Protein AF-M2B4J2-F1 (afdb_monomer)

Nearest PDB structures (foldseek):
  3k1s-assembly1_A  TM=3.435E-01  e=2.615E+00  Bacillus anthracis
  8x61-assembly1_D  TM=3.762E-01  e=5.518E+00  Escherichia coli K-12

Foldseek 3Di:
DDDPQLVVLLCVLLVVLVVQLVVLVVVLVVQCVVDVLSNLLSVCLSVLQSVQLSVQLVVQCVPVNGDPPDPQTSSNVRSVVSNVRSNVVSNVVSVVRSVVVVVVVVVVVVVVVVVVVVPPDPPDDD

Organism: NCBI:txid1263867

Radius of gyration: 23.05 Å; Cα contacts (8 Å, |Δi|>4): 137; chains: 1; bounding box: 58×22×73 Å

pLDDT: mean 86.44, std 10.06, range [59.66, 96.62]

Solvent-accessible surface area (backbo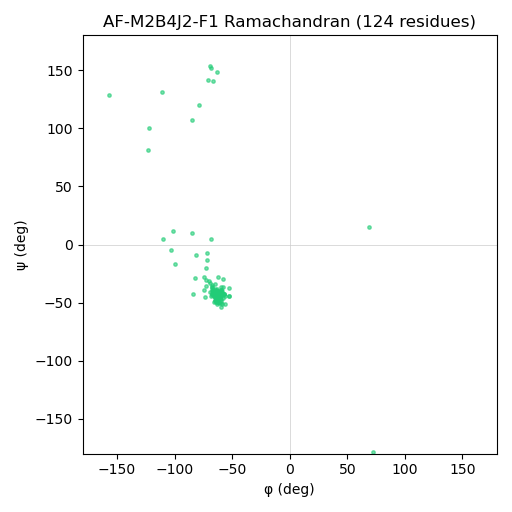ne atoms only — not comparable to full-atom values): 6493 Å² total; per-residue (Å²): 132,84,54,73,61,48,52,52,53,50,50,50,39,49,52,52,18,52,50,52,22,50,52,38,47,53,54,37,56,60,50,31,73,77,34,68,70,51,29,59,24,42,68,51,27,23,56,29,25,21,51,30,15,32,50,32,12,49,52,31,36,70,74,72,43,72,48,96,89,45,99,72,31,63,26,60,57,35,15,55,52,16,35,56,52,8,50,53,52,12,51,53,52,13,50,54,46,42,52,55,53,52,52,54,50,52,53,52,50,50,52,52,50,53,53,60,72,65,65,76,63,90,82,68,79,134

Mean predicted aligned error: 7.94 Å

Secondary structure (DSSP, 8-state):
---HHHHHHHHHHHHHHHHHHHHHHHHHHHHHHH-HHHHHHHTTHHHHHHHHHHHHHHHHHHHH---TT-SS-HHHHHHHHHHHHHHHHHHHHHHHHHHHHHHHHHHHHHHHHHHHHTS--TT---

Structure (mmCIF, N/CA/C/O backbone):
data_AF-M2B4J2-F1
#
_entry.id   AF-M2B4J2-F1
#
loop_
_atom_site.group_PDB
_atom_site.id
_atom_site.type_symbol
_atom_site.label_atom_id
_atom_site.label_alt_id
_atom_site.label_comp_id
_atom_site.label_asym_id
_atom_site.label_entity_id
_atom_site.label_seq_id
_atom_site.pdbx_PDB_ins_code
_atom_site.Cartn_x
_atom_site.Cartn_y
_atom_site.Cartn_z
_atom_site.occupancy
_atom_site.B_iso_or_equiv
_atom_site.auth_seq_id
_atom_site.auth_comp_id
_atom_site.auth_asym_id
_atom_site.auth_atom_id
_atom_site.pdbx_PDB_model_num
ATOM 1 N N . MET A 1 1 ? -2.739 -2.434 29.746 1.00 77.88 1 MET A N 1
ATOM 2 C CA . MET A 1 1 ? -3.506 -3.492 29.053 1.00 77.88 1 MET A CA 1
ATOM 3 C C . MET A 1 1 ? -4.426 -2.774 28.078 1.00 77.88 1 MET A C 1
ATOM 5 O O . MET A 1 1 ? -5.074 -1.835 28.521 1.00 77.88 1 MET A O 1
ATOM 9 N N . LEU A 1 2 ? -4.393 -3.092 26.779 1.00 84.62 2 LEU A N 1
ATOM 10 C CA . LEU A 1 2 ? -5.317 -2.473 25.815 1.00 84.62 2 LEU A CA 1
ATOM 11 C C . LEU A 1 2 ? -6.740 -2.941 26.129 1.00 84.62 2 LEU A C 1
ATOM 13 O O . LEU A 1 2 ? -6.933 -4.106 26.482 1.00 84.62 2 LEU A O 1
ATOM 17 N N . ASP A 1 3 ? -7.718 -2.047 26.029 1.00 90.56 3 ASP A N 1
ATOM 18 C CA . ASP A 1 3 ? -9.114 -2.419 26.207 1.00 90.56 3 ASP A CA 1
ATOM 19 C C . ASP A 1 3 ? -9.587 -3.319 25.042 1.00 90.56 3 ASP A C 1
ATOM 21 O O . ASP A 1 3 ? -9.069 -3.224 23.920 1.00 90.56 3 ASP A O 1
ATOM 25 N N . PRO A 1 4 ? -10.572 -4.208 25.274 1.00 91.31 4 PRO A N 1
ATOM 26 C CA . PRO A 1 4 ? -11.035 -5.153 24.257 1.00 91.31 4 PRO A CA 1
ATOM 27 C C . PRO A 1 4 ? -11.548 -4.489 22.973 1.00 91.31 4 PRO A C 1
ATOM 29 O O . PRO A 1 4 ? -11.432 -5.069 21.893 1.00 91.31 4 PRO A O 1
ATOM 32 N N . GLN A 1 5 ? -12.099 -3.275 23.071 1.00 89.62 5 GLN A N 1
ATOM 33 C CA . GLN A 1 5 ? -12.618 -2.554 21.914 1.00 89.62 5 GLN A CA 1
ATOM 34 C C . GLN A 1 5 ? -11.476 -2.020 21.042 1.00 89.62 5 GLN A C 1
ATOM 36 O O . GLN A 1 5 ? -11.503 -2.236 19.830 1.00 89.62 5 GLN A O 1
ATOM 41 N N . THR A 1 6 ? -10.442 -1.418 21.636 1.00 90.25 6 THR A N 1
ATOM 42 C CA . THR A 1 6 ? -9.226 -1.033 20.897 1.00 90.25 6 THR A CA 1
ATOM 43 C C . THR A 1 6 ? -8.584 -2.230 20.204 1.00 90.25 6 THR A C 1
ATOM 45 O O . THR A 1 6 ? -8.203 -2.121 19.041 1.00 90.25 6 THR A O 1
ATOM 48 N N . LEU A 1 7 ? -8.502 -3.391 20.866 1.00 92.00 7 LEU A N 1
ATOM 49 C CA . LEU A 1 7 ? -7.972 -4.613 20.245 1.00 92.00 7 LEU A CA 1
ATOM 50 C C . LEU A 1 7 ? -8.795 -5.044 19.024 1.00 92.00 7 LEU A C 1
ATOM 52 O O . LEU A 1 7 ? -8.224 -5.382 17.988 1.00 92.00 7 LEU A O 1
ATOM 56 N N . LYS A 1 8 ? -10.128 -4.995 19.120 1.00 91.06 8 LYS A N 1
ATOM 57 C CA . LYS A 1 8 ? -11.028 -5.340 18.014 1.00 91.06 8 LYS A CA 1
ATOM 58 C C . LYS A 1 8 ? -10.897 -4.369 16.838 1.00 91.06 8 LYS A C 1
ATOM 60 O O . LYS A 1 8 ? -10.836 -4.809 15.689 1.00 91.06 8 LYS A O 1
ATOM 65 N N . GLU A 1 9 ? -10.850 -3.065 17.098 1.00 90.50 9 GLU A N 1
ATOM 66 C CA . GLU A 1 9 ? -10.672 -2.056 16.046 1.00 90.50 9 GLU A CA 1
ATOM 67 C C . GLU A 1 9 ? -9.295 -2.166 15.387 1.00 90.50 9 GLU A C 1
ATOM 69 O O . GLU A 1 9 ? -9.206 -2.193 14.160 1.00 90.50 9 GLU A O 1
ATOM 74 N N . LEU A 1 10 ? -8.237 -2.341 16.185 1.00 93.12 10 LEU A N 1
ATOM 75 C CA . LEU A 1 10 ? -6.882 -2.593 15.700 1.00 93.12 10 LEU A CA 1
ATOM 76 C C . LEU A 1 10 ? -6.846 -3.821 14.786 1.00 93.12 10 LEU A C 1
ATOM 78 O O . LEU A 1 10 ? -6.357 -3.741 13.660 1.00 93.12 10 LEU A O 1
ATOM 82 N N . GLN A 1 11 ? -7.401 -4.947 15.242 1.00 94.69 11 GLN A N 1
ATOM 83 C CA . GLN A 1 11 ? -7.475 -6.171 14.450 1.00 94.69 11 GLN A CA 1
ATOM 84 C C . GLN A 1 11 ? -8.239 -5.940 13.142 1.00 94.69 11 GLN A C 1
ATOM 86 O O . GLN A 1 11 ? -7.798 -6.400 12.092 1.00 94.69 11 GLN A O 1
ATOM 91 N N . THR A 1 12 ? -9.343 -5.193 13.180 1.00 92.88 12 THR A N 1
ATOM 92 C CA . THR A 1 12 ? -10.154 -4.893 11.992 1.00 92.88 12 THR A CA 1
ATOM 93 C C . THR A 1 12 ? -9.373 -4.055 10.975 1.00 92.88 12 THR A C 1
ATOM 95 O O . THR A 1 12 ? -9.371 -4.381 9.788 1.00 92.88 12 THR A O 1
ATOM 98 N N . VAL A 1 13 ? -8.666 -3.009 11.419 1.00 93.69 13 VAL A N 1
ATOM 99 C CA . VAL A 1 13 ? -7.819 -2.175 10.547 1.00 93.69 13 VAL A CA 1
ATOM 100 C C . VAL A 1 13 ? -6.681 -3.001 9.948 1.00 93.69 13 VAL A C 1
ATOM 102 O O . VAL A 1 13 ? -6.452 -2.947 8.740 1.00 93.69 13 VAL A O 1
ATOM 105 N N . LEU A 1 14 ? -5.993 -3.805 10.761 1.00 95.44 14 LEU A N 1
ATOM 106 C CA . LEU A 1 14 ? -4.886 -4.636 10.290 1.00 95.44 14 LEU A CA 1
ATOM 107 C C . LEU A 1 14 ? -5.363 -5.698 9.293 1.00 95.44 14 LEU A C 1
ATOM 109 O O . LEU A 1 14 ? -4.805 -5.794 8.203 1.00 95.44 14 LEU A O 1
ATOM 113 N N . MET A 1 15 ? -6.427 -6.439 9.615 1.00 95.31 15 MET A N 1
ATOM 114 C CA . MET A 1 15 ? -7.000 -7.444 8.714 1.00 95.31 15 MET A CA 1
ATOM 115 C C . MET A 1 15 ? -7.499 -6.815 7.412 1.00 95.31 15 MET A C 1
ATOM 117 O O . MET A 1 15 ? -7.208 -7.338 6.338 1.00 95.31 15 MET A O 1
ATOM 121 N N . GLY A 1 16 ? -8.198 -5.677 7.488 1.00 93.69 16 GLY A N 1
ATOM 122 C CA . GLY A 1 16 ? -8.661 -4.944 6.309 1.00 93.69 16 GLY A CA 1
ATOM 123 C C . GLY A 1 16 ? -7.501 -4.503 5.415 1.00 93.69 16 GLY A C 1
ATOM 124 O O . GLY A 1 16 ? -7.512 -4.767 4.214 1.00 93.69 16 GLY A O 1
ATOM 125 N N . GLY A 1 17 ? -6.455 -3.920 6.004 1.00 93.50 17 GLY A N 1
ATOM 126 C CA . GLY A 1 17 ? -5.256 -3.498 5.281 1.00 93.50 17 GLY A CA 1
ATOM 127 C C . GLY A 1 17 ? -4.496 -4.664 4.649 1.00 93.50 17 GLY A C 1
ATOM 128 O O . GLY A 1 17 ? -4.119 -4.592 3.479 1.00 93.50 17 GLY A O 1
ATOM 129 N N . SER A 1 18 ? -4.318 -5.770 5.381 1.00 95.56 18 SER A N 1
ATOM 130 C CA . SER A 1 18 ? -3.696 -6.991 4.854 1.00 95.56 18 SER A CA 1
ATOM 131 C C . SER A 1 18 ? -4.508 -7.608 3.714 1.00 95.56 18 SER A C 1
ATOM 133 O O . SER A 1 18 ? -3.927 -8.043 2.720 1.00 95.56 18 SER A O 1
ATOM 135 N N . MET A 1 19 ? -5.841 -7.612 3.816 1.00 96.62 19 MET A N 1
ATOM 136 C CA . MET A 1 19 ? -6.716 -8.137 2.768 1.00 96.62 19 MET A CA 1
ATOM 137 C C . MET A 1 19 ? -6.657 -7.273 1.505 1.00 96.62 19 MET A C 1
ATOM 139 O O . MET A 1 19 ? -6.507 -7.805 0.407 1.00 96.62 19 MET A O 1
ATOM 143 N N . LEU A 1 20 ? -6.686 -5.945 1.650 1.00 94.56 20 LEU A N 1
ATOM 144 C CA . LEU A 1 20 ? -6.513 -5.005 0.538 1.00 94.56 20 LEU A CA 1
ATOM 145 C C . LEU A 1 20 ? -5.151 -5.166 -0.141 1.00 94.56 20 LEU A C 1
ATOM 147 O O . LEU A 1 20 ? -5.074 -5.204 -1.370 1.00 94.56 20 LEU A O 1
ATOM 151 N N . TRP A 1 21 ? -4.084 -5.314 0.646 1.00 96.00 21 TRP A N 1
ATOM 152 C CA . TRP A 1 21 ? -2.749 -5.594 0.124 1.00 96.00 21 TRP A CA 1
ATOM 153 C C . TRP A 1 21 ? -2.713 -6.915 -0.655 1.00 96.00 21 TRP A C 1
ATOM 155 O O . TRP A 1 21 ? -2.207 -6.948 -1.778 1.00 96.00 21 TRP A O 1
ATOM 165 N N . ALA A 1 22 ? -3.296 -7.988 -0.111 1.00 96.38 22 ALA A N 1
ATOM 166 C CA . ALA A 1 22 ? -3.339 -9.296 -0.761 1.00 96.38 22 ALA A CA 1
ATOM 167 C C . ALA A 1 22 ? -4.127 -9.254 -2.081 1.00 96.38 22 ALA A C 1
ATOM 169 O O . ALA A 1 22 ? -3.635 -9.729 -3.106 1.00 96.38 22 ALA A O 1
ATOM 170 N N . ILE A 1 23 ? -5.303 -8.618 -2.093 1.00 95.69 23 ILE A N 1
ATOM 171 C CA . ILE A 1 23 ? -6.099 -8.408 -3.312 1.00 95.69 23 ILE A CA 1
ATOM 172 C C . ILE A 1 23 ? -5.289 -7.608 -4.336 1.00 95.69 23 ILE A C 1
ATOM 174 O O . ILE A 1 23 ? -5.171 -8.021 -5.490 1.00 95.69 23 ILE A O 1
ATOM 178 N N . GLY A 1 24 ? -4.672 -6.501 -3.913 1.00 92.88 24 GLY A N 1
ATOM 179 C CA . GLY A 1 24 ? -3.821 -5.681 -4.770 1.00 92.88 24 GLY A CA 1
ATOM 180 C C . GLY A 1 24 ? -2.670 -6.481 -5.382 1.00 92.88 24 GLY A C 1
ATOM 181 O O . GLY A 1 24 ? -2.404 -6.358 -6.577 1.00 92.88 24 GLY A O 1
ATOM 182 N N . ARG A 1 25 ? -2.018 -7.350 -4.599 1.00 94.00 25 ARG A N 1
ATOM 183 C CA . ARG A 1 25 ? -0.952 -8.246 -5.071 1.00 94.00 25 ARG A CA 1
ATOM 184 C C . ARG A 1 25 ? -1.441 -9.247 -6.104 1.00 94.00 25 ARG A C 1
ATOM 186 O O . ARG A 1 25 ? -0.780 -9.422 -7.123 1.00 94.00 25 ARG A O 1
ATOM 193 N N . VAL A 1 26 ? -2.589 -9.873 -5.869 1.00 94.81 26 VAL A N 1
ATOM 194 C CA . VAL A 1 26 ? -3.183 -10.837 -6.801 1.00 94.81 26 VAL A CA 1
ATOM 195 C C . VAL A 1 26 ? -3.551 -10.150 -8.118 1.00 94.81 26 VAL A C 1
ATOM 197 O O . VAL A 1 26 ? -3.151 -10.607 -9.188 1.00 94.81 26 VAL A O 1
ATOM 200 N N . VAL A 1 27 ? -4.227 -9.000 -8.053 1.00 91.81 27 VAL A N 1
ATOM 201 C CA . VAL A 1 27 ? -4.568 -8.189 -9.233 1.00 91.81 27 VAL A CA 1
ATOM 202 C C . VAL A 1 27 ? -3.307 -7.753 -9.979 1.00 91.81 27 VAL A C 1
ATOM 204 O O . VAL A 1 27 ? -3.246 -7.836 -11.208 1.00 91.81 27 VAL A O 1
ATOM 207 N N . HIS A 1 28 ? -2.277 -7.319 -9.252 1.00 91.44 28 HIS A N 1
ATOM 208 C CA . HIS A 1 28 ? -0.995 -6.959 -9.838 1.00 91.44 28 HIS A CA 1
ATOM 209 C C . HIS A 1 28 ? -0.329 -8.148 -10.538 1.00 91.44 28 HIS A C 1
ATOM 211 O O . HIS A 1 28 ? 0.152 -7.997 -11.657 1.00 91.44 28 HIS A O 1
ATOM 217 N N . TRP A 1 29 ? -0.325 -9.327 -9.918 1.00 90.81 29 TRP A N 1
ATOM 218 C CA . TRP A 1 29 ? 0.256 -10.540 -10.489 1.00 90.81 29 TRP A CA 1
ATOM 219 C C . TRP A 1 29 ? -0.405 -10.926 -11.817 1.00 90.81 29 TRP A C 1
ATOM 221 O O . TRP A 1 29 ? 0.297 -11.195 -12.795 1.00 90.81 29 TRP A O 1
ATOM 231 N N . PHE A 1 30 ? -1.738 -10.866 -11.894 1.00 91.19 30 PHE A N 1
ATOM 232 C CA . PHE A 1 30 ? -2.463 -11.107 -13.143 1.00 91.19 30 PHE A CA 1
ATOM 233 C C . PHE A 1 30 ? -2.160 -10.041 -14.205 1.00 91.19 30 PHE A C 1
ATOM 235 O O . PHE A 1 30 ? -1.816 -10.374 -15.339 1.00 91.19 30 PHE A O 1
ATOM 242 N N . ASN A 1 31 ? -2.212 -8.757 -13.841 1.00 88.12 31 ASN A N 1
ATOM 243 C CA . ASN A 1 31 ? -1.979 -7.657 -14.782 1.00 88.12 31 ASN A CA 1
ATOM 244 C C . ASN A 1 31 ? -0.518 -7.549 -15.247 1.00 88.12 31 ASN A C 1
ATOM 246 O O . ASN A 1 31 ? -0.253 -7.134 -16.377 1.00 88.12 31 ASN A O 1
ATOM 250 N N . GLY A 1 32 ? 0.430 -7.922 -14.389 1.00 85.50 32 GLY A N 1
ATOM 251 C CA . GLY A 1 32 ? 1.864 -7.872 -14.654 1.00 85.50 32 GLY A CA 1
ATOM 252 C C . GLY A 1 32 ? 2.342 -8.939 -15.638 1.00 85.50 32 GLY A C 1
ATOM 253 O O . GLY A 1 32 ? 3.386 -8.753 -16.256 1.00 85.50 32 GLY A O 1
ATOM 254 N N . ARG A 1 33 ? 1.575 -10.022 -15.836 1.00 87.06 33 ARG A N 1
ATOM 255 C CA . ARG A 1 33 ? 1.861 -11.036 -16.866 1.00 87.06 33 ARG A CA 1
ATOM 256 C C . ARG A 1 33 ? 1.583 -10.545 -18.284 1.00 87.06 33 ARG A C 1
ATOM 258 O O . ARG A 1 33 ? 2.247 -10.984 -19.212 1.00 87.06 33 ARG A O 1
ATOM 265 N N . ALA A 1 34 ? 0.614 -9.648 -18.452 1.00 86.00 34 ALA A N 1
ATOM 266 C CA . ALA A 1 34 ? 0.157 -9.226 -19.773 1.00 86.00 34 ALA A CA 1
ATOM 267 C C . ALA A 1 34 ? 1.034 -8.135 -20.407 1.00 86.00 34 ALA A C 1
ATOM 269 O O . ALA A 1 34 ? 1.076 -8.016 -21.628 1.00 86.00 34 ALA A O 1
ATOM 270 N N . ASN A 1 35 ? 1.684 -7.286 -19.604 1.00 86.69 35 ASN A N 1
ATOM 271 C CA . ASN A 1 35 ? 2.469 -6.167 -20.121 1.00 86.69 35 ASN A CA 1
ATOM 272 C C . ASN A 1 35 ? 3.528 -5.715 -19.106 1.00 86.69 35 ASN A C 1
ATOM 274 O O . ASN A 1 35 ? 3.205 -5.388 -17.961 1.00 86.69 35 ASN A O 1
ATOM 278 N N . GLU A 1 36 ? 4.780 -5.609 -19.548 1.00 85.44 36 GLU A N 1
ATOM 279 C CA . GLU A 1 36 ? 5.897 -5.148 -18.721 1.00 85.44 36 GLU A CA 1
ATOM 280 C C . GLU A 1 36 ? 5.700 -3.724 -18.179 1.00 85.44 36 GLU A C 1
ATOM 282 O O . GLU A 1 36 ? 6.006 -3.453 -17.019 1.00 85.44 36 GLU A O 1
ATOM 287 N N . THR A 1 37 ? 5.092 -2.827 -18.958 1.00 85.75 37 THR A N 1
ATOM 288 C CA . THR A 1 37 ? 4.755 -1.468 -18.502 1.00 85.75 37 THR A CA 1
ATOM 289 C C . THR A 1 37 ? 3.783 -1.527 -17.317 1.00 85.75 37 THR A C 1
ATOM 291 O O . THR A 1 37 ? 3.978 -0.857 -16.304 1.00 85.75 37 THR A O 1
ATOM 294 N N . LYS A 1 38 ? 2.756 -2.384 -17.386 1.00 85.31 38 LYS A N 1
ATOM 295 C CA . LYS A 1 38 ? 1.797 -2.557 -16.280 1.00 85.31 38 LYS A CA 1
ATOM 296 C C . LYS A 1 38 ? 2.462 -3.194 -15.058 1.00 85.31 38 LYS A C 1
ATOM 298 O O . LYS A 1 38 ? 2.149 -2.816 -13.930 1.00 85.31 38 LYS A O 1
ATOM 303 N N . ARG A 1 39 ? 3.412 -4.106 -15.283 1.00 89.00 39 ARG A N 1
ATOM 304 C CA . ARG A 1 39 ? 4.228 -4.720 -14.230 1.00 89.00 39 ARG A CA 1
ATOM 305 C C . ARG A 1 39 ? 5.066 -3.679 -13.483 1.00 89.00 39 ARG A C 1
ATOM 307 O O . ARG A 1 39 ? 5.014 -3.616 -12.263 1.00 89.00 39 ARG A O 1
ATOM 314 N N . VAL A 1 40 ? 5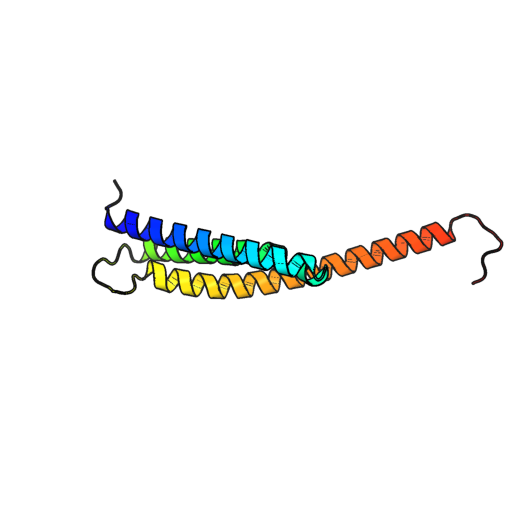.807 -2.829 -14.188 1.00 86.56 40 VAL A N 1
ATOM 315 C CA . VAL A 1 40 ? 6.679 -1.838 -13.533 1.00 86.56 40 VAL A CA 1
ATOM 316 C C . VAL A 1 40 ? 5.863 -0.756 -12.820 1.00 86.56 40 VAL A C 1
ATOM 318 O O . VAL A 1 40 ? 6.193 -0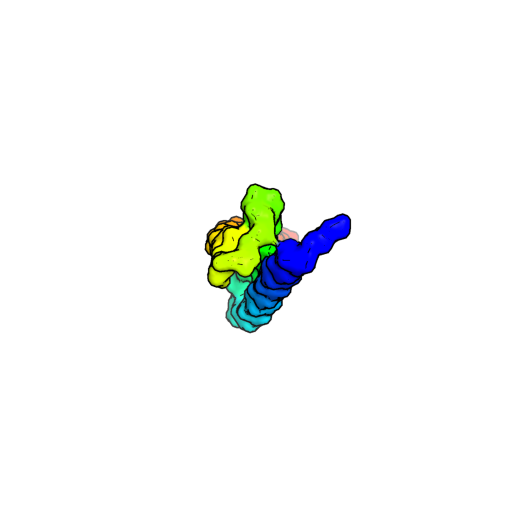.394 -11.689 1.00 86.56 40 VAL A O 1
ATOM 321 N N . HIS A 1 41 ? 4.773 -0.287 -13.438 1.00 89.44 41 HIS A N 1
ATOM 322 C CA . HIS A 1 41 ? 3.880 0.716 -12.850 1.00 89.44 41 HIS A CA 1
ATOM 323 C C . HIS A 1 41 ? 3.179 0.211 -11.588 1.00 89.44 41 HIS A C 1
ATOM 325 O O . HIS A 1 41 ? 3.163 0.882 -10.561 1.00 89.44 41 HIS A O 1
ATOM 331 N N . GLY A 1 42 ? 2.586 -0.981 -11.670 1.00 84.44 42 GLY A N 1
ATOM 332 C CA . GLY A 1 42 ? 1.694 -1.487 -10.635 1.00 84.44 42 GLY A CA 1
ATOM 333 C C . GLY A 1 42 ? 2.394 -2.109 -9.432 1.00 84.44 42 GLY A C 1
ATOM 334 O O . GLY A 1 42 ? 1.712 -2.415 -8.461 1.00 84.44 42 GLY A O 1
ATOM 335 N N . GLN A 1 43 ? 3.715 -2.319 -9.485 1.00 89.69 43 GLN A N 1
ATOM 336 C CA . GLN A 1 43 ? 4.425 -3.155 -8.511 1.00 89.69 43 GLN A CA 1
ATOM 337 C C . GLN A 1 43 ? 4.254 -2.691 -7.063 1.00 89.69 43 GLN A C 1
ATOM 339 O O . GLN A 1 43 ? 4.163 -3.544 -6.188 1.00 89.69 43 GLN A O 1
ATOM 344 N N . PHE A 1 44 ? 4.208 -1.375 -6.833 1.00 90.56 44 PHE A N 1
ATOM 345 C CA . PHE A 1 44 ? 4.150 -0.780 -5.494 1.00 90.56 44 PHE A CA 1
ATOM 346 C C . PHE A 1 44 ? 2.766 -0.274 -5.087 1.00 90.56 44 PHE A C 1
ATOM 348 O O . PHE A 1 44 ? 2.588 0.184 -3.960 1.00 90.56 44 PHE A O 1
ATOM 355 N N . ILE A 1 45 ? 1.783 -0.319 -5.991 1.00 90.88 45 ILE A N 1
ATOM 356 C CA . ILE A 1 45 ? 0.415 0.111 -5.680 1.00 90.88 45 ILE A CA 1
ATOM 357 C C . ILE A 1 45 ? -0.144 -0.664 -4.468 1.00 90.88 45 ILE A C 1
ATOM 359 O O . ILE A 1 45 ? -0.688 -0.014 -3.575 1.00 90.88 45 ILE A O 1
ATOM 363 N N . PRO A 1 46 ? 0.024 -2.000 -4.354 1.00 93.50 46 PRO A N 1
ATOM 364 C CA . PRO A 1 46 ? -0.462 -2.746 -3.192 1.00 93.50 46 PRO A CA 1
ATOM 365 C C . PRO A 1 46 ? 0.157 -2.280 -1.868 1.00 93.50 46 PRO A C 1
ATOM 367 O O . PRO A 1 46 ? -0.547 -2.163 -0.869 1.00 93.50 46 PRO A O 1
ATOM 370 N N . GLU A 1 47 ? 1.457 -1.986 -1.854 1.00 94.69 47 GLU A N 1
ATOM 371 C CA . GLU A 1 47 ? 2.200 -1.504 -0.689 1.00 94.69 47 GLU A CA 1
ATOM 372 C C . GLU A 1 47 ? 1.709 -0.132 -0.245 1.00 94.69 47 GLU A C 1
ATOM 374 O O . GLU A 1 47 ? 1.499 0.081 0.948 1.00 94.69 47 GLU A O 1
ATOM 379 N N . TRP A 1 48 ? 1.468 0.777 -1.192 1.00 95.81 48 TRP A N 1
ATOM 380 C CA . TRP A 1 48 ? 0.905 2.084 -0.878 1.00 95.81 48 TRP A CA 1
ATOM 381 C C . TRP A 1 48 ? -0.510 1.978 -0.325 1.00 95.81 48 TRP A C 1
ATOM 383 O O . TRP A 1 48 ? -0.788 2.604 0.693 1.00 95.81 48 TRP A O 1
ATOM 393 N N . ILE A 1 49 ? -1.386 1.171 -0.934 1.00 94.69 49 ILE A N 1
ATOM 394 C CA . ILE A 1 49 ? -2.757 0.961 -0.441 1.00 94.69 49 ILE A CA 1
ATOM 395 C C . ILE A 1 49 ? -2.733 0.380 0.974 1.00 94.69 49 ILE A C 1
ATOM 397 O O . ILE A 1 49 ? -3.333 0.952 1.878 1.00 94.69 49 ILE A O 1
ATOM 401 N N . GLY A 1 50 ? -2.024 -0.733 1.181 1.00 93.25 50 GLY A N 1
ATOM 402 C CA . GLY A 1 50 ? -1.968 -1.393 2.485 1.00 93.25 50 GLY A CA 1
ATOM 403 C C . GLY A 1 50 ? -1.340 -0.501 3.557 1.00 93.25 50 GLY A C 1
ATOM 404 O O . GLY A 1 50 ? -1.888 -0.368 4.649 1.00 93.25 50 GLY A O 1
ATOM 405 N N . GLY A 1 51 ? -0.225 0.157 3.229 1.00 93.06 51 GLY A N 1
ATOM 406 C CA . GLY A 1 51 ? 0.501 1.023 4.154 1.00 93.06 51 GLY A CA 1
ATOM 407 C C . GLY A 1 51 ? -0.307 2.243 4.588 1.00 93.06 51 GLY A C 1
ATOM 408 O O . GLY A 1 51 ? -0.394 2.514 5.781 1.00 93.06 51 GLY A O 1
ATOM 409 N N . THR A 1 52 ? -0.929 2.952 3.642 1.00 95.88 52 THR A N 1
ATOM 410 C CA . THR A 1 52 ? -1.733 4.154 3.937 1.00 95.88 52 THR A CA 1
ATOM 411 C C . THR A 1 52 ? -3.068 3.829 4.601 1.00 95.88 52 THR A C 1
ATOM 413 O O . THR A 1 52 ? -3.483 4.553 5.500 1.00 95.88 52 THR A O 1
ATOM 416 N N . TYR A 1 53 ? -3.721 2.721 4.232 1.00 96.12 53 TYR A N 1
ATOM 417 C CA . TYR A 1 53 ? -4.929 2.252 4.916 1.00 96.12 53 TYR A CA 1
ATOM 418 C C . TYR A 1 53 ? -4.653 1.990 6.399 1.00 96.12 53 TYR A C 1
ATOM 420 O O . TYR A 1 53 ? -5.353 2.507 7.272 1.00 96.12 53 TYR A O 1
ATOM 428 N N . ILE A 1 54 ? -3.600 1.216 6.687 1.00 95.81 54 ILE A N 1
ATOM 429 C CA . ILE A 1 54 ? -3.224 0.873 8.059 1.00 95.81 54 ILE A CA 1
ATOM 430 C C . ILE A 1 54 ? -2.779 2.125 8.812 1.00 95.81 54 ILE A C 1
ATOM 432 O O . ILE A 1 54 ? -3.276 2.369 9.906 1.00 95.81 54 ILE A O 1
ATOM 436 N N . SER A 1 55 ? -1.885 2.943 8.248 1.00 95.88 55 SER A N 1
ATOM 437 C CA . SER A 1 55 ? -1.361 4.113 8.957 1.00 95.88 55 SER A CA 1
ATOM 438 C C . SER A 1 55 ? -2.447 5.141 9.274 1.00 95.88 55 SER A C 1
ATOM 440 O O . SER A 1 55 ? -2.495 5.624 10.403 1.00 95.88 55 SER A O 1
ATOM 442 N N . CYS A 1 56 ? -3.367 5.423 8.346 1.00 94.94 56 CYS A N 1
ATOM 443 C CA . CYS A 1 56 ? -4.495 6.318 8.607 1.00 94.94 56 CYS A CA 1
ATOM 444 C C . CYS A 1 56 ? -5.465 5.735 9.643 1.00 94.94 56 CYS A C 1
ATOM 446 O O . CYS A 1 56 ? -5.918 6.467 10.523 1.00 94.94 56 CYS A O 1
ATOM 448 N N . GLY A 1 57 ? -5.754 4.431 9.584 1.00 93.31 57 GLY A N 1
ATOM 449 C CA . GLY A 1 57 ? -6.605 3.770 10.574 1.00 93.31 57 GLY A CA 1
ATOM 450 C C . GLY A 1 57 ? -5.999 3.771 11.980 1.00 93.31 57 GLY A C 1
ATOM 451 O O . GLY A 1 57 ? -6.695 4.065 12.950 1.00 93.31 57 GLY A O 1
ATOM 452 N N . LEU A 1 58 ? -4.690 3.519 12.090 1.00 94.06 58 LEU A N 1
ATOM 453 C CA . LEU A 1 58 ? -3.949 3.587 13.352 1.00 94.06 58 LEU A CA 1
ATOM 454 C C . LEU A 1 58 ? -3.866 5.015 13.892 1.00 94.06 58 LEU A C 1
ATOM 456 O O . LEU A 1 58 ? -4.055 5.219 15.088 1.00 94.06 58 LEU A O 1
ATOM 460 N N . LEU A 1 59 ? -3.617 6.002 13.027 1.00 94.75 59 LEU A N 1
ATOM 461 C CA . LEU A 1 59 ? -3.565 7.409 13.421 1.00 94.75 59 LEU A CA 1
ATOM 462 C C . LEU A 1 59 ? -4.914 7.874 13.979 1.00 94.75 59 LEU A C 1
ATOM 464 O O . LEU A 1 59 ? -4.961 8.549 15.003 1.00 94.75 59 LEU A O 1
ATOM 468 N N . ALA A 1 60 ? -6.013 7.471 13.342 1.00 93.19 60 ALA A N 1
ATOM 469 C CA . ALA A 1 60 ? -7.350 7.776 13.828 1.00 93.19 60 ALA A CA 1
ATOM 470 C C . ALA A 1 60 ? -7.674 7.057 15.142 1.00 93.19 60 ALA A C 1
ATOM 472 O O . ALA A 1 60 ? -8.246 7.676 16.035 1.00 93.19 60 ALA A O 1
ATOM 473 N N . LEU A 1 61 ? -7.267 5.793 15.298 1.00 91.75 61 LEU A N 1
ATOM 474 C CA . LEU A 1 61 ? -7.423 5.068 16.562 1.00 91.75 61 LEU A CA 1
ATOM 475 C C . LEU A 1 61 ? -6.615 5.725 17.693 1.00 91.75 61 LEU A C 1
ATOM 477 O O . LEU A 1 61 ? -7.099 5.821 18.815 1.00 91.75 61 LEU A O 1
ATOM 481 N N . PHE A 1 62 ? -5.413 6.222 17.394 1.00 92.62 62 PHE A N 1
ATOM 482 C CA . PHE A 1 62 ? -4.574 6.949 18.347 1.00 92.62 62 PHE A CA 1
ATOM 483 C C . PHE A 1 62 ? -5.179 8.301 18.751 1.00 92.62 62 PHE A C 1
ATOM 485 O O . PHE A 1 62 ? -5.142 8.658 19.924 1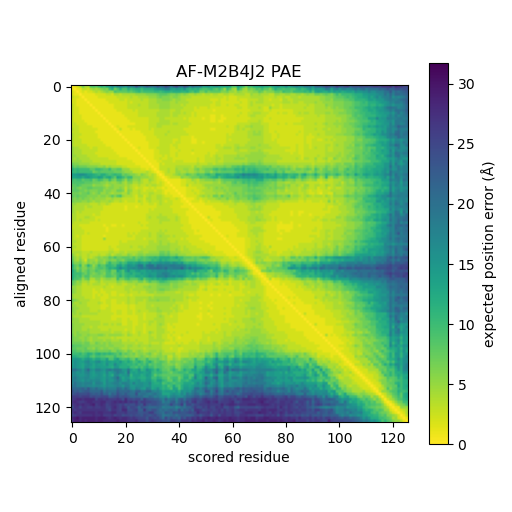.00 92.62 62 PHE A O 1
ATOM 492 N N . TRP A 1 63 ? -5.736 9.051 17.795 1.00 93.31 63 TRP A N 1
ATOM 493 C CA . TRP A 1 63 ? -6.217 10.415 18.035 1.00 93.31 63 TRP A CA 1
ATOM 494 C C . TRP A 1 63 ? -7.636 10.479 18.610 1.00 93.31 63 TRP A C 1
ATOM 496 O O . TRP A 1 63 ? -7.908 11.276 19.504 1.00 93.31 63 TRP A O 1
ATOM 506 N N . PHE A 1 64 ? -8.551 9.658 18.090 1.00 90.00 64 PHE A N 1
ATOM 507 C CA . PHE A 1 64 ? -9.967 9.672 18.474 1.00 90.00 64 PHE A CA 1
ATOM 508 C C . PHE A 1 64 ? -10.326 8.577 19.483 1.00 90.00 64 PHE A C 1
ATOM 510 O O . PHE A 1 64 ? -11.366 8.674 20.134 1.00 90.00 64 PHE A O 1
ATOM 517 N N . GLY A 1 65 ? -9.477 7.558 19.633 1.00 87.56 65 GLY A N 1
ATOM 518 C CA . GLY A 1 65 ? -9.759 6.399 20.471 1.00 87.56 65 GLY A CA 1
ATOM 519 C C . GLY A 1 65 ? -10.814 5.451 19.877 1.00 87.56 65 GLY A C 1
ATOM 520 O O . GLY A 1 65 ? -11.313 5.669 18.768 1.00 87.56 65 GLY A O 1
ATOM 521 N N . PRO A 1 66 ? -11.150 4.375 20.609 1.00 86.31 66 PRO A N 1
ATOM 522 C CA . PRO A 1 66 ? -12.177 3.418 20.208 1.00 86.31 66 PRO A CA 1
ATOM 523 C C . PRO A 1 66 ? -13.589 4.014 20.300 1.00 86.31 66 PRO A C 1
ATOM 525 O O . PRO A 1 66 ? -13.931 4.706 21.262 1.00 86.31 66 PRO A O 1
ATOM 528 N N . ALA A 1 67 ? -14.455 3.679 19.342 1.00 84.19 67 ALA A N 1
ATOM 529 C CA . ALA A 1 67 ? -15.820 4.201 19.254 1.00 84.19 67 ALA A CA 1
ATOM 530 C C . ALA A 1 67 ? -16.869 3.068 19.255 1.00 84.19 67 ALA A C 1
ATOM 532 O O . ALA A 1 67 ? -17.404 2.703 18.207 1.00 84.19 67 ALA A O 1
ATOM 533 N N . PRO A 1 68 ? -17.238 2.522 20.431 1.00 73.69 68 PRO A N 1
ATOM 534 C CA . PRO A 1 68 ? -18.050 1.303 20.537 1.00 73.69 68 PRO A CA 1
ATOM 535 C C . PRO A 1 68 ? -19.527 1.463 20.146 1.00 73.69 68 PRO A C 1
ATOM 537 O O . PRO A 1 68 ? -20.231 0.467 20.004 1.00 73.69 68 PRO A O 1
ATOM 540 N N . ARG A 1 69 ? -20.028 2.697 20.015 1.00 79.31 69 ARG A N 1
ATOM 541 C CA . ARG A 1 69 ? -21.459 2.985 19.790 1.00 79.31 69 ARG A CA 1
ATOM 542 C C . ARG A 1 69 ? -21.774 3.513 18.393 1.00 79.31 69 ARG A C 1
ATOM 544 O O . ARG A 1 69 ? -22.914 3.885 18.136 1.00 79.31 69 ARG A O 1
ATOM 551 N N . ILE A 1 70 ? -20.781 3.573 17.510 1.00 80.94 70 ILE A N 1
ATOM 552 C CA . ILE A 1 70 ? -20.933 4.149 16.174 1.00 80.94 70 ILE A CA 1
ATOM 553 C C . ILE A 1 70 ? -20.834 3.015 15.145 1.00 80.94 70 ILE A C 1
ATOM 555 O O . ILE A 1 70 ? -19.896 2.223 15.222 1.00 80.94 70 ILE A O 1
ATOM 559 N N . PRO A 1 71 ? -21.769 2.913 14.181 1.00 75.38 71 PRO A N 1
ATOM 560 C CA . PRO A 1 71 ? -21.751 1.850 13.173 1.00 75.38 71 PRO A CA 1
ATOM 561 C C . PRO A 1 71 ? -20.501 1.883 12.278 1.00 75.38 71 PRO A C 1
ATOM 563 O O . PRO A 1 71 ? -20.063 0.838 11.806 1.00 75.38 71 PRO A O 1
ATOM 566 N N . ALA A 1 72 ? -19.908 3.063 12.080 1.00 78.31 72 ALA A N 1
ATOM 567 C CA . ALA A 1 72 ? -18.622 3.244 11.417 1.00 78.31 72 ALA A CA 1
ATOM 568 C C . ALA A 1 72 ? -17.656 3.962 12.380 1.00 78.31 72 ALA A C 1
ATOM 570 O O . ALA A 1 72 ? -17.765 5.182 12.542 1.00 78.31 72 ALA A O 1
ATOM 571 N N . PRO A 1 73 ? -16.744 3.243 13.058 1.00 85.44 73 PRO A N 1
ATOM 572 C CA . PRO A 1 73 ? -15.769 3.870 13.937 1.00 85.44 73 PRO A CA 1
ATOM 573 C C . PRO A 1 73 ? -14.829 4.790 13.133 1.00 85.44 73 PRO A C 1
ATOM 575 O O . PRO A 1 73 ? -14.532 4.500 11.967 1.00 85.44 73 PRO A O 1
ATOM 578 N N . PRO A 1 74 ? -14.323 5.886 13.735 1.00 86.94 74 PRO A N 1
ATOM 579 C CA . PRO A 1 74 ? -13.421 6.824 13.066 1.00 86.94 74 PRO A CA 1
ATOM 580 C C . PRO A 1 74 ? -12.212 6.131 12.430 1.00 86.94 74 PRO A C 1
ATOM 582 O O . PRO A 1 74 ? -11.825 6.476 11.316 1.00 86.94 74 PRO A O 1
ATOM 585 N N . SER A 1 75 ? -11.673 5.103 13.092 1.00 88.75 75 SER A N 1
ATOM 586 C CA . SER A 1 75 ? -10.572 4.267 12.605 1.00 88.75 75 SER A CA 1
ATOM 587 C C . SER A 1 75 ? -10.837 3.687 11.206 1.00 88.75 75 SER A C 1
ATOM 589 O O . SER A 1 75 ? -9.979 3.783 10.330 1.00 88.75 75 SER A O 1
ATOM 591 N N . LEU A 1 76 ? -12.042 3.170 10.943 1.00 88.00 76 LEU A N 1
ATOM 592 C CA . LEU A 1 76 ? -12.428 2.628 9.634 1.00 88.00 76 LEU A CA 1
ATOM 593 C C . LEU A 1 76 ? -12.681 3.714 8.583 1.00 88.00 76 LEU A C 1
ATOM 595 O O . LEU A 1 76 ? -12.290 3.559 7.421 1.00 88.00 76 LEU A O 1
ATOM 599 N N . THR A 1 77 ? -13.299 4.827 8.977 1.00 90.69 77 THR A N 1
ATOM 600 C CA . THR A 1 77 ? -13.536 5.958 8.070 1.00 90.69 77 THR A CA 1
ATOM 601 C C . THR A 1 77 ? -12.212 6.541 7.581 1.00 90.69 77 THR A C 1
ATOM 603 O O . THR A 1 77 ? -12.002 6.694 6.378 1.00 90.69 77 THR A O 1
ATOM 606 N N . PHE A 1 78 ? -11.272 6.793 8.493 1.00 92.81 78 PHE A N 1
ATOM 607 C CA . PHE A 1 78 ? -9.943 7.292 8.144 1.00 92.81 78 PHE A CA 1
ATOM 608 C C . PHE A 1 78 ? -9.110 6.264 7.380 1.00 92.81 78 PHE A C 1
ATOM 610 O O . PHE A 1 78 ? -8.406 6.646 6.449 1.00 92.81 78 PHE A O 1
ATOM 617 N N . ALA A 1 79 ? -9.216 4.970 7.696 1.00 92.12 79 ALA A N 1
ATOM 618 C CA . ALA A 1 79 ? -8.564 3.930 6.903 1.00 92.12 79 ALA A CA 1
ATOM 619 C C . ALA A 1 79 ? -9.060 3.936 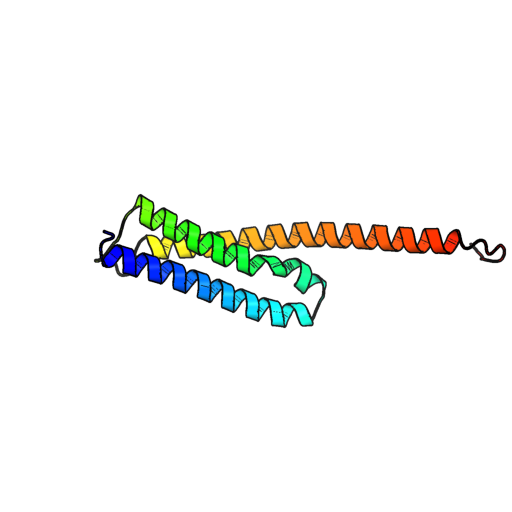5.443 1.00 92.12 79 ALA A C 1
ATOM 621 O O . ALA A 1 79 ? -8.261 3.835 4.512 1.00 92.12 79 ALA A O 1
ATOM 622 N N . SER A 1 80 ? -10.359 4.165 5.225 1.00 91.06 80 SER A N 1
ATOM 623 C CA . SER A 1 80 ? -10.948 4.303 3.884 1.00 91.06 80 SER A CA 1
ATOM 624 C C . SER A 1 80 ? -10.412 5.526 3.126 1.00 91.06 80 SER A C 1
ATOM 626 O O . SER A 1 80 ? -10.114 5.428 1.936 1.00 91.06 80 SER A O 1
ATOM 628 N N . PHE A 1 81 ? -10.206 6.662 3.804 1.00 93.31 81 PHE A N 1
ATOM 629 C CA . PHE A 1 81 ? -9.476 7.797 3.217 1.00 93.31 81 PHE A CA 1
ATOM 630 C C . PHE A 1 81 ? -8.017 7.439 2.909 1.00 93.31 81 PHE A C 1
ATOM 632 O O . PHE A 1 81 ? -7.510 7.793 1.844 1.00 93.31 81 PHE A O 1
ATOM 639 N N . GLY A 1 82 ? -7.369 6.679 3.795 1.00 92.94 82 GLY A N 1
ATOM 640 C CA . GLY A 1 82 ? -6.042 6.112 3.578 1.00 92.94 82 GLY A CA 1
ATOM 641 C C . GLY A 1 82 ? -5.959 5.327 2.272 1.00 92.94 82 GLY A C 1
ATOM 642 O O . GLY A 1 82 ? -5.055 5.573 1.485 1.00 92.94 82 GLY A O 1
ATOM 643 N N . LEU A 1 83 ? -6.949 4.484 1.958 1.00 93.38 83 LEU A N 1
ATOM 644 C CA . LEU A 1 83 ? -7.002 3.750 0.686 1.00 93.38 83 LEU A CA 1
ATOM 645 C C . LEU A 1 83 ? -6.968 4.672 -0.543 1.00 93.38 83 LEU A C 1
ATOM 647 O O . LEU A 1 83 ? -6.244 4.384 -1.498 1.00 93.38 83 LEU A O 1
ATOM 651 N N . LEU A 1 84 ? -7.708 5.785 -0.527 1.00 94.06 84 LEU A N 1
ATOM 652 C CA . LEU A 1 84 ? -7.695 6.758 -1.627 1.00 94.06 84 LEU A CA 1
ATOM 653 C C . LEU A 1 84 ? -6.315 7.410 -1.778 1.00 94.06 84 LEU A C 1
ATOM 655 O O . LEU A 1 84 ? -5.799 7.522 -2.893 1.00 94.06 84 LEU A O 1
ATOM 659 N N . ILE A 1 85 ? -5.694 7.784 -0.656 1.00 94.50 85 ILE A N 1
ATOM 660 C CA . ILE A 1 85 ? -4.338 8.345 -0.629 1.00 94.50 85 ILE A CA 1
ATOM 661 C C . ILE A 1 85 ? -3.330 7.319 -1.159 1.00 94.50 85 ILE A C 1
ATOM 663 O O . ILE A 1 85 ? -2.487 7.659 -1.985 1.00 94.50 85 ILE A O 1
ATOM 667 N N . GLY A 1 86 ? -3.441 6.056 -0.747 1.00 93.88 86 GLY A N 1
ATOM 668 C CA . GLY A 1 86 ? -2.592 4.962 -1.208 1.00 93.88 86 GLY A CA 1
ATOM 669 C C . GLY A 1 86 ? -2.707 4.694 -2.700 1.00 93.88 86 GLY A C 1
ATOM 670 O O . GLY A 1 86 ? -1.694 4.484 -3.363 1.00 93.88 86 GLY A O 1
ATOM 671 N N . LEU A 1 87 ? -3.916 4.757 -3.258 1.00 93.69 87 LEU A N 1
ATOM 672 C CA . LEU A 1 87 ? -4.122 4.652 -4.702 1.00 93.69 87 LEU A CA 1
ATOM 673 C C . LEU A 1 87 ? -3.453 5.808 -5.451 1.00 93.69 87 LEU A C 1
ATOM 675 O O . LEU A 1 87 ? -2.728 5.568 -6.418 1.00 93.69 87 LEU A O 1
ATOM 679 N N . ALA A 1 88 ? -3.645 7.047 -4.990 1.00 94.94 88 ALA A N 1
ATOM 680 C CA . ALA A 1 88 ? -3.036 8.223 -5.606 1.00 94.94 88 ALA A CA 1
ATOM 681 C C . ALA A 1 88 ? -1.499 8.184 -5.520 1.00 94.94 88 ALA A C 1
ATOM 683 O O . ALA A 1 88 ? -0.815 8.324 -6.536 1.00 94.94 88 ALA A O 1
ATOM 684 N N . ALA A 1 89 ? -0.947 7.921 -4.333 1.00 94.31 89 ALA A N 1
ATOM 685 C CA . ALA A 1 89 ? 0.493 7.807 -4.109 1.00 94.31 89 ALA A CA 1
ATOM 686 C C . ALA A 1 89 ? 1.102 6.638 -4.895 1.00 94.31 89 ALA A C 1
ATOM 688 O O . ALA A 1 89 ? 2.151 6.789 -5.524 1.00 94.31 89 ALA A O 1
ATOM 689 N N . GLY A 1 90 ? 0.416 5.493 -4.931 1.00 92.44 90 GLY A N 1
ATOM 690 C CA . GLY A 1 90 ? 0.809 4.333 -5.722 1.00 92.44 90 GLY A CA 1
ATOM 691 C C . GLY A 1 90 ? 0.852 4.623 -7.214 1.00 92.44 90 GLY A C 1
ATOM 692 O O . GLY A 1 90 ? 1.820 4.252 -7.877 1.00 92.44 90 GLY A O 1
ATOM 693 N N . TRP A 1 91 ? -0.139 5.344 -7.733 1.00 93.50 91 TRP A N 1
ATOM 694 C CA . TRP A 1 91 ? -0.167 5.764 -9.130 1.00 93.50 91 TRP A CA 1
ATOM 695 C C . TRP A 1 91 ? 0.967 6.742 -9.465 1.00 93.50 91 TRP A C 1
ATOM 697 O O . TRP A 1 91 ? 1.661 6.568 -10.471 1.00 93.50 91 TRP A O 1
ATOM 707 N N . VAL A 1 92 ? 1.214 7.745 -8.613 1.00 94.06 92 VAL A N 1
ATOM 708 C CA . VAL A 1 92 ? 2.328 8.693 -8.793 1.00 94.06 92 VAL A CA 1
ATOM 709 C C . VAL A 1 92 ? 3.672 7.961 -8.755 1.00 94.06 92 VAL A C 1
ATOM 711 O O . VAL A 1 92 ? 4.469 8.104 -9.684 1.00 94.06 92 VAL A O 1
ATOM 714 N N . HIS A 1 93 ? 3.909 7.120 -7.743 1.00 93.62 93 HIS A N 1
ATOM 715 C CA . HIS A 1 93 ? 5.150 6.351 -7.622 1.00 93.62 93 HIS A CA 1
ATOM 716 C C . HIS A 1 93 ? 5.339 5.405 -8.820 1.00 93.62 93 HIS A C 1
ATOM 718 O O . HIS A 1 93 ? 6.418 5.356 -9.415 1.00 93.62 93 HIS A O 1
ATOM 724 N N . GLY A 1 94 ? 4.276 4.719 -9.246 1.00 90.19 94 GLY A N 1
ATOM 725 C CA . GLY A 1 94 ? 4.289 3.873 -10.436 1.00 90.19 94 GLY A CA 1
ATOM 726 C C . GLY A 1 94 ? 4.656 4.640 -11.709 1.00 90.19 94 GLY A C 1
ATOM 727 O O . GLY A 1 94 ? 5.401 4.131 -12.546 1.00 90.19 94 GLY A O 1
ATOM 728 N N . ASN A 1 95 ? 4.169 5.873 -11.876 1.00 90.81 95 ASN A N 1
ATOM 729 C CA . ASN A 1 95 ? 4.515 6.724 -13.019 1.00 90.81 95 ASN A CA 1
ATOM 730 C C . ASN A 1 95 ? 5.972 7.185 -12.997 1.00 90.81 95 ASN A C 1
ATOM 732 O O . ASN A 1 95 ? 6.640 7.133 -14.029 1.00 90.81 95 ASN A O 1
ATOM 736 N N . VAL A 1 96 ? 6.478 7.612 -11.839 1.00 92.00 96 VAL A N 1
ATOM 737 C CA . VAL A 1 96 ? 7.892 7.990 -11.685 1.00 92.00 96 VAL A CA 1
ATOM 738 C C . VAL A 1 96 ? 8.786 6.809 -12.050 1.00 92.00 96 VAL A C 1
ATOM 740 O O . VAL A 1 96 ? 9.709 6.942 -12.851 1.00 92.00 96 VAL A O 1
ATOM 743 N N . ARG A 1 97 ? 8.460 5.619 -11.547 1.00 89.50 97 ARG A N 1
ATOM 744 C CA . ARG A 1 97 ? 9.251 4.419 -11.809 1.00 89.50 97 ARG A CA 1
ATOM 745 C C . ARG A 1 97 ? 9.194 3.966 -13.262 1.00 89.50 97 ARG A C 1
ATOM 747 O O . ARG A 1 97 ? 10.205 3.529 -13.801 1.00 89.50 97 ARG A O 1
ATOM 754 N N . LEU A 1 98 ? 8.042 4.111 -13.915 1.00 89.81 98 LEU A N 1
ATOM 755 C CA . LEU A 1 98 ? 7.925 3.895 -15.355 1.00 89.81 98 LEU A CA 1
ATOM 756 C C . LEU A 1 98 ? 8.851 4.809 -16.160 1.00 89.81 98 LEU A C 1
ATOM 758 O O . LEU A 1 98 ? 9.458 4.350 -17.127 1.00 89.81 98 LEU A O 1
ATOM 762 N N . ARG A 1 99 ? 8.947 6.091 -15.786 1.00 89.06 99 ARG A N 1
ATOM 763 C CA . ARG A 1 99 ? 9.832 7.052 -16.460 1.00 89.06 99 ARG A CA 1
ATOM 764 C C . ARG A 1 99 ? 11.294 6.640 -16.305 1.00 89.06 99 ARG A C 1
ATOM 766 O O . ARG A 1 99 ? 11.957 6.443 -17.318 1.00 89.06 99 ARG A O 1
ATOM 773 N N . LEU A 1 100 ? 11.727 6.366 -15.074 1.00 87.00 100 LEU A N 1
ATOM 774 C CA . LEU A 1 100 ? 13.094 5.915 -14.783 1.00 87.00 100 LEU A CA 1
ATOM 775 C C . LEU A 1 100 ? 13.441 4.598 -15.493 1.00 87.00 100 LEU A C 1
ATOM 777 O O . LEU A 1 100 ? 14.532 4.442 -16.033 1.00 87.00 100 LEU A O 1
ATOM 781 N N . HIS A 1 101 ? 12.503 3.648 -15.545 1.00 85.19 101 HIS A N 1
ATOM 782 C CA . HIS A 1 101 ? 12.722 2.378 -16.236 1.00 85.19 101 HIS A CA 1
ATOM 783 C C . HIS A 1 101 ? 12.869 2.557 -17.756 1.00 85.19 101 HIS A C 1
ATOM 785 O O . HIS A 1 101 ? 13.708 1.912 -18.382 1.00 85.19 101 HIS A O 1
ATOM 791 N N . ARG A 1 102 ? 12.084 3.460 -18.361 1.00 85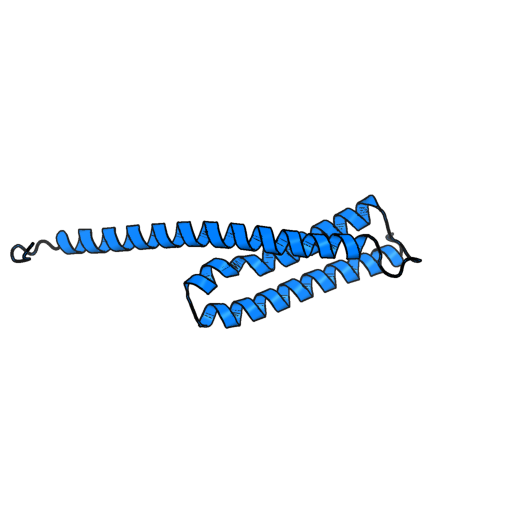.00 102 ARG A N 1
ATOM 792 C CA . ARG A 1 102 ? 12.212 3.795 -19.788 1.00 85.00 102 ARG A CA 1
ATOM 793 C C . ARG A 1 102 ? 13.535 4.485 -20.101 1.00 85.00 102 ARG A C 1
ATOM 795 O O . ARG A 1 102 ? 14.117 4.190 -21.139 1.00 85.00 102 ARG A O 1
ATOM 802 N N . GLU A 1 103 ? 13.993 5.386 -19.240 1.00 82.94 103 GLU A N 1
ATOM 803 C CA . GLU A 1 103 ? 15.284 6.068 -19.393 1.00 82.94 103 GLU A CA 1
ATOM 804 C C . GLU A 1 103 ? 16.441 5.065 -19.344 1.00 82.94 103 GLU A C 1
ATOM 806 O O . GLU A 1 103 ? 17.224 4.989 -20.288 1.00 82.94 103 GLU A O 1
ATOM 811 N N . HIS A 1 104 ? 16.453 4.184 -18.342 1.00 77.94 104 HIS A N 1
ATOM 812 C CA . HIS A 1 104 ? 17.482 3.153 -18.214 1.00 77.94 104 HIS A CA 1
ATOM 8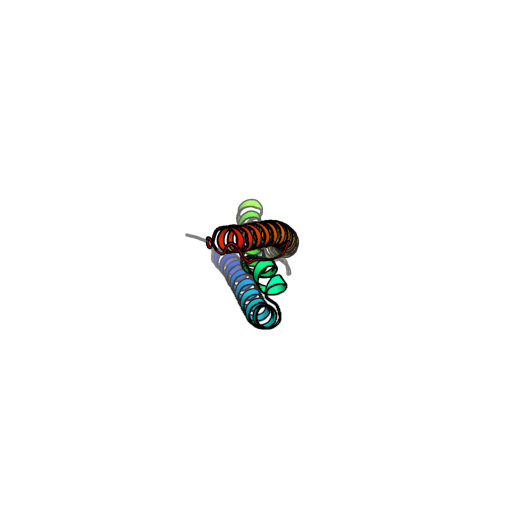13 C C . HIS A 1 104 ? 17.536 2.196 -19.421 1.00 77.94 104 HIS A C 1
ATOM 815 O O . HIS A 1 104 ? 18.618 1.812 -19.875 1.00 77.94 104 HIS A O 1
ATOM 821 N N . ASN A 1 105 ? 16.379 1.807 -19.972 1.00 77.12 105 ASN A N 1
ATOM 822 C CA . ASN A 1 105 ? 16.340 0.955 -21.165 1.00 77.12 105 ASN A CA 1
ATOM 823 C C . ASN A 1 105 ? 16.888 1.672 -22.407 1.00 77.12 105 ASN A C 1
ATOM 825 O O . ASN A 1 105 ? 17.632 1.056 -23.168 1.00 77.12 105 ASN A O 1
ATOM 829 N N . LYS A 1 106 ? 16.593 2.967 -22.588 1.00 77.44 106 LYS A N 1
ATOM 830 C CA . LYS A 1 106 ? 17.141 3.761 -23.701 1.00 77.44 106 LYS A CA 1
ATOM 831 C C . LYS A 1 106 ? 18.661 3.883 -23.627 1.00 77.44 106 LYS A C 1
ATOM 833 O O . LYS A 1 106 ? 19.333 3.745 -24.647 1.00 77.44 106 LYS A O 1
ATOM 838 N N . ASP A 1 107 ? 19.203 4.108 -22.435 1.00 75.06 107 ASP A N 1
ATOM 839 C CA . ASP A 1 107 ? 20.652 4.213 -22.245 1.00 75.06 107 ASP A CA 1
ATOM 840 C C . ASP A 1 107 ? 21.350 2.869 -22.481 1.00 75.06 107 ASP A C 1
ATOM 842 O O . ASP A 1 107 ? 22.397 2.810 -23.125 1.00 75.06 107 ASP A O 1
ATOM 846 N N . SER A 1 108 ? 20.725 1.773 -22.046 1.00 72.5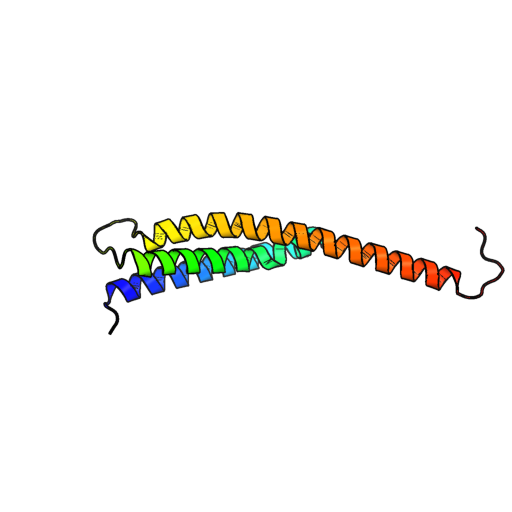0 108 SER A N 1
ATOM 847 C CA . SER A 1 108 ? 21.219 0.413 -22.291 1.00 72.50 108 SER A CA 1
ATOM 848 C C . SER A 1 108 ? 21.231 0.063 -23.784 1.00 72.50 108 SER A C 1
ATOM 850 O O . SER A 1 108 ? 22.177 -0.554 -24.275 1.00 72.50 108 SER A O 1
ATOM 852 N N . GLU A 1 109 ? 20.200 0.469 -24.526 1.00 71.50 109 GLU A N 1
ATOM 853 C CA . GLU A 1 109 ? 20.111 0.265 -25.973 1.00 71.50 109 GLU A CA 1
ATOM 854 C C . GLU A 1 109 ? 21.157 1.099 -26.726 1.00 71.50 109 GLU A C 1
ATOM 856 O O . GLU A 1 109 ? 21.865 0.567 -27.582 1.00 71.50 109 GLU A O 1
ATOM 861 N N . ARG A 1 110 ? 21.358 2.365 -26.334 1.00 71.88 110 ARG A N 1
ATOM 862 C CA . ARG A 1 110 ? 22.442 3.213 -26.859 1.00 71.88 110 ARG A CA 1
ATOM 863 C C . ARG A 1 110 ? 23.824 2.624 -26.594 1.00 71.88 110 ARG A C 1
ATOM 865 O O . ARG A 1 110 ? 24.657 2.611 -27.492 1.00 71.88 110 ARG A O 1
ATOM 872 N N . GLN A 1 111 ? 24.074 2.099 -25.395 1.00 72.00 111 GLN A N 1
ATOM 873 C CA . GLN A 1 111 ? 25.347 1.442 -25.083 1.00 72.00 111 GLN A CA 1
ATOM 874 C C . GLN A 1 111 ? 25.566 0.172 -25.910 1.00 72.00 111 GLN A C 1
ATOM 876 O O . GLN A 1 111 ? 26.689 -0.084 -26.341 1.00 72.00 111 GLN A O 1
ATOM 881 N N . ARG A 1 112 ? 24.513 -0.620 -26.155 1.00 71.06 112 ARG A N 1
ATOM 882 C CA . ARG A 1 112 ? 24.591 -1.790 -27.043 1.00 71.06 112 ARG A CA 1
ATOM 883 C C . ARG A 1 112 ? 24.895 -1.393 -28.481 1.00 71.06 112 ARG A C 1
ATOM 885 O O . ARG A 1 112 ? 25.763 -2.013 -29.083 1.00 71.06 112 ARG A O 1
ATOM 892 N N . LEU A 1 113 ? 24.221 -0.367 -29.000 1.00 69.31 113 LEU A N 1
ATOM 893 C CA . LEU A 1 113 ? 24.483 0.179 -30.332 1.00 69.31 113 LEU A CA 1
ATOM 894 C C . LEU A 1 113 ? 25.927 0.674 -30.442 1.00 69.31 113 LEU A C 1
ATOM 896 O O . LEU A 1 113 ? 26.637 0.228 -31.329 1.00 69.31 113 LEU A O 1
ATOM 900 N N . ASN A 1 114 ? 26.399 1.484 -29.493 1.00 68.06 114 ASN A N 1
ATOM 901 C CA . ASN A 1 114 ? 27.769 2.001 -29.513 1.00 68.06 114 ASN A CA 1
ATOM 902 C C . ASN A 1 114 ? 28.824 0.885 -29.440 1.00 68.06 114 ASN A C 1
ATOM 904 O O . ASN A 1 114 ? 29.780 0.911 -30.205 1.00 68.06 114 ASN A O 1
ATOM 908 N N . ARG A 1 115 ? 28.633 -0.136 -28.589 1.00 64.88 115 ARG A N 1
ATOM 909 C CA . ARG A 1 115 ? 29.530 -1.309 -28.556 1.00 64.88 115 ARG A CA 1
ATOM 910 C C . ARG A 1 115 ? 29.492 -2.122 -29.841 1.00 64.88 115 ARG A C 1
ATOM 912 O O . ARG A 1 115 ? 30.500 -2.712 -30.202 1.00 64.88 115 ARG A O 1
ATOM 919 N N . ALA A 1 116 ? 28.335 -2.195 -30.493 1.00 61.19 116 ALA A N 1
ATOM 920 C CA . ALA A 1 116 ? 28.239 -2.826 -31.793 1.00 61.19 116 ALA A CA 1
ATOM 921 C C . ALA A 1 116 ? 28.963 -1.991 -32.854 1.00 61.19 116 ALA A C 1
ATOM 923 O O . ALA A 1 116 ? 29.486 -2.580 -33.777 1.00 61.19 116 ALA A O 1
ATOM 924 N N . THR A 1 117 ? 29.008 -0.662 -32.776 1.00 59.66 117 THR A N 1
ATOM 925 C CA . THR A 1 117 ? 29.762 0.173 -33.733 1.00 59.66 117 THR A CA 1
ATOM 926 C C . THR A 1 117 ? 31.279 0.109 -33.506 1.00 59.66 117 THR A C 1
ATOM 928 O O . THR A 1 117 ? 32.041 0.237 -34.457 1.00 59.66 117 THR A O 1
ATOM 931 N N . ASP A 1 118 ? 31.710 -0.144 -32.267 1.00 61.25 118 ASP A N 1
ATOM 932 C CA . ASP A 1 118 ? 33.115 -0.335 -31.864 1.00 61.25 118 ASP A CA 1
ATOM 933 C C . ASP A 1 118 ? 33.626 -1.782 -32.043 1.00 61.25 118 ASP A C 1
ATOM 935 O O . ASP A 1 118 ? 34.723 -2.116 -31.595 1.00 61.25 118 ASP A O 1
ATOM 939 N N . ASP A 1 119 ? 32.872 -2.662 -32.713 1.00 63.69 119 ASP A N 1
ATOM 940 C CA . ASP A 1 119 ? 33.263 -4.060 -32.964 1.00 63.69 119 ASP A CA 1
ATOM 941 C C . ASP A 1 119 ? 34.451 -4.213 -33.938 1.00 63.69 119 ASP A C 1
ATOM 943 O O . ASP A 1 119 ? 34.856 -5.329 -34.269 1.00 63.69 119 ASP A O 1
ATOM 947 N N . GLY A 1 120 ? 35.054 -3.096 -34.358 1.00 62.47 120 GLY A N 1
ATOM 948 C CA . GLY A 1 120 ? 36.281 -3.066 -35.146 1.00 62.47 120 GLY A CA 1
ATOM 949 C C . GLY A 1 120 ? 36.102 -3.593 -36.566 1.00 62.47 120 GLY A C 1
ATOM 950 O O . GLY A 1 120 ? 37.099 -3.888 -37.221 1.00 62.47 120 GLY A O 1
ATOM 951 N N . ASN A 1 121 ? 34.863 -3.729 -37.053 1.00 68.56 121 ASN A N 1
ATOM 952 C CA . ASN A 1 121 ? 34.583 -4.173 -38.411 1.00 68.56 121 ASN A CA 1
ATOM 953 C C . ASN A 1 121 ? 34.637 -2.984 -39.396 1.00 68.56 121 ASN A C 1
ATOM 955 O O . ASN A 1 121 ? 33.705 -2.177 -39.428 1.00 68.56 121 ASN A O 1
ATOM 959 N N . PRO A 1 122 ? 35.675 -2.877 -40.250 1.00 67.69 122 PRO A N 1
ATOM 960 C CA . PRO A 1 122 ? 35.856 -1.733 -41.146 1.00 67.69 122 PRO A CA 1
ATOM 961 C C . PRO A 1 122 ? 34.858 -1.693 -42.315 1.00 67.69 122 PRO A C 1
ATOM 963 O O . PRO A 1 122 ? 34.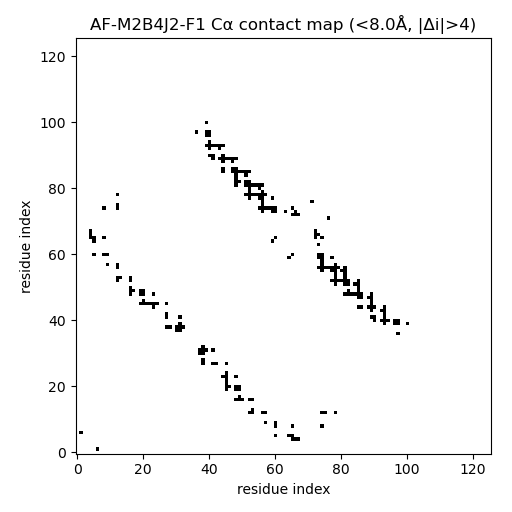836 -0.716 -43.058 1.00 67.69 122 PRO A O 1
ATOM 966 N N . TYR A 1 123 ? 34.037 -2.731 -42.503 1.00 63.03 123 TYR A N 1
ATOM 967 C CA . TYR A 1 123 ? 33.110 -2.843 -43.634 1.00 63.03 123 TYR A CA 1
ATOM 968 C C . TYR A 1 123 ? 31.654 -2.509 -43.288 1.00 63.03 123 TYR A C 1
ATOM 970 O O . TYR A 1 123 ? 30.759 -2.808 -44.081 1.00 63.03 123 TYR A O 1
ATOM 978 N N . ARG A 1 124 ? 31.372 -1.925 -42.115 1.00 61.12 124 ARG A N 1
ATOM 979 C CA . ARG A 1 124 ? 29.993 -1.583 -41.744 1.00 61.12 124 ARG A CA 1
ATOM 980 C C . ARG A 1 124 ? 29.551 -0.284 -42.444 1.00 61.12 124 ARG A C 1
ATOM 982 O O . ARG A 1 124 ? 30.200 0.741 -42.241 1.00 61.12 124 ARG A O 1
ATOM 989 N N . PRO A 1 125 ? 28.493 -0.306 -43.277 1.00 61.44 125 PRO A N 1
ATOM 990 C CA . PRO A 1 125 ? 27.993 0.908 -43.916 1.00 61.44 125 PRO A CA 1
ATOM 991 C C . PRO A 1 125 ? 27.339 1.856 -42.888 1.00 61.44 125 PRO A C 1
ATOM 993 O O . PRO A 1 125 ? 26.891 1.371 -41.842 1.00 61.44 125 PRO A O 1
ATOM 996 N N . PRO A 1 126 ? 27.317 3.176 -43.172 1.00 62.16 126 PRO A N 1
ATOM 997 C CA . PRO A 1 126 ? 26.746 4.200 -42.293 1.00 62.16 126 PRO A CA 1
ATOM 998 C C . PRO A 1 126 ? 25.235 4.051 -42.080 1.00 62.16 126 PRO A C 1
ATOM 1000 O O . PRO A 1 126 ? 24.546 3.540 -42.994 1.00 62.16 126 PRO A O 1
#

Sequence (126 aa):
MLDPQTLKELQTVLMGGSMLWAIGRVVHWFNGRANETKRVHGQFIPEWIGGTYISCGLLALFWFGPAPRIPAPPSLTFASFGLLIGLAAGWVHGNVRLRLHREHNKDSERQRLNRATDDGNPYRPP